Protein AF-A0A6A4QQ19-F1 (afdb_monomer)

Radius of gyration: 12.6 Å; Cα contacts (8 Å, |Δi|>4): 69; chains: 1; bounding box: 29×24×31 Å

Sequence (60 aa):
MAGQPRKMEKSFTGVFTLCLKLYPGKYEIKFIVDGEWKIHPYCPTVDNNGHVNNILLVRD

Organism: Lupinus albus (NCBI:txid3870)

Secondary structure (DSSP, 8-state):
-PPPP-PPEEPTTS-EE------SEEEEE-EEETTEEE--TTS-EEEETTEEEEEEEE--

Solvent-accessible surface area (backbone atoms only — not comparable to full-atom values): 4156 Å² total; per-residue (Å²): 130,85,76,83,88,76,87,60,48,72,46,96,89,69,52,70,47,77,90,76,95,72,72,65,44,81,42,79,44,73,45,74,57,96,87,38,84,44,66,64,90,89,50,57,68,48,76,57,95,86,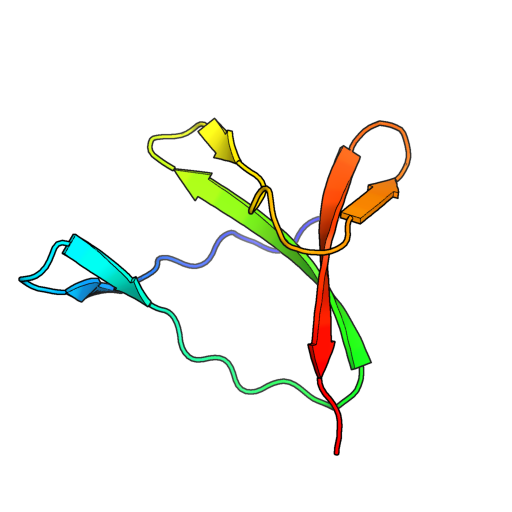48,72,30,26,57,46,78,42,73,128

InterPro domains:
  IPR013783 Immunoglobulin-like fold [G3DSA:2.60.40.10] (3-60)
  IPR014756 Immunoglobulin E-set [SSF81296] (7-59)
  IPR032640 AMP-activated protein kinase, glycogen-binding domain [PF16561] (8-59)

Foldseek 3Di:
DDDDDDAFDADPVRDTDDDDDDDFDKDWDWDQDPNDTDEDPPADWDDDPNDITGIDGDDD

Nearest PDB structures (foldseek):
  1z0n-assembly3_C  TM=9.182E-01  e=2.812E-03  Rattus norvegicus
  8bik-assembly2_E  TM=9.286E-01  e=4.403E-03  Homo sapiens
  4yef-assembly6_F  TM=8.956E-01  e=3.874E-03  Rattus norvegicus
  5ezv-assembly1_B  TM=8.988E-01  e=5.005E-03  Homo sapiens
  5iso-assembly2_D  TM=9.364E-01  e=2.184E-02  Homo sapiens

Mean predicted aligned error: 3.25 Å

pLDDT: mean 93.72, std 8.12, range [48.91, 98.12]

Structure (mmCIF, N/CA/C/O backbone):
data_AF-A0A6A4QQ19-F1
#
_entry.id   AF-A0A6A4QQ19-F1
#
loop_
_atom_site.group_PDB
_atom_site.id
_atom_site.type_symbol
_atom_site.label_atom_id
_atom_site.label_alt_id
_atom_site.label_comp_id
_atom_site.label_asym_id
_atom_site.label_entity_id
_atom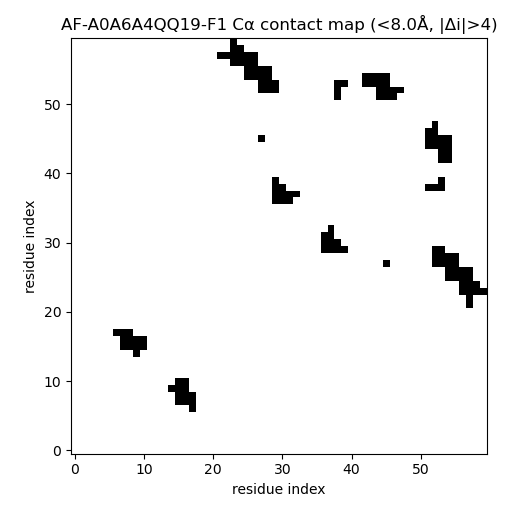_site.label_seq_id
_atom_site.pdbx_PDB_ins_code
_atom_site.Cartn_x
_atom_site.Cartn_y
_atom_site.Cartn_z
_atom_site.occupancy
_atom_site.B_iso_or_equiv
_atom_site.auth_seq_id
_atom_site.auth_comp_id
_atom_site.auth_asym_id
_atom_site.auth_atom_id
_atom_site.pdbx_PDB_model_num
ATOM 1 N N . MET A 1 1 ? 8.075 9.831 -10.592 1.00 48.91 1 MET A N 1
ATOM 2 C CA . MET A 1 1 ? 7.655 10.602 -9.400 1.00 48.91 1 MET A CA 1
ATOM 3 C C . MET A 1 1 ? 6.565 9.808 -8.707 1.00 48.91 1 MET A C 1
ATOM 5 O O . MET A 1 1 ? 5.579 9.494 -9.363 1.00 48.91 1 MET A O 1
ATOM 9 N N . ALA A 1 2 ? 6.753 9.419 -7.446 1.00 61.56 2 ALA A N 1
ATOM 10 C CA . ALA A 1 2 ? 5.676 8.792 -6.684 1.00 61.56 2 ALA A CA 1
ATOM 11 C C . ALA A 1 2 ? 4.549 9.816 -6.467 1.00 61.56 2 ALA A C 1
ATOM 13 O O . ALA A 1 2 ? 4.822 10.996 -6.239 1.00 61.56 2 ALA A O 1
ATOM 14 N N . GLY A 1 3 ? 3.293 9.381 -6.579 1.00 73.19 3 GLY A N 1
ATOM 15 C CA . GLY A 1 3 ? 2.148 10.229 -6.249 1.00 73.19 3 GLY A CA 1
ATOM 16 C C . GLY A 1 3 ? 2.127 10.588 -4.760 1.00 73.19 3 GLY A C 1
ATOM 17 O O . GLY A 1 3 ? 2.744 9.912 -3.937 1.00 73.19 3 GLY A O 1
ATOM 18 N N . GLN A 1 4 ? 1.401 11.648 -4.403 1.00 86.81 4 GLN A N 1
ATOM 19 C CA . GLN A 1 4 ? 1.231 12.043 -3.005 1.00 86.81 4 GLN A CA 1
ATOM 20 C C . GLN A 1 4 ? 0.531 10.928 -2.198 1.00 86.81 4 GLN A C 1
ATOM 22 O O . GLN A 1 4 ? -0.456 10.365 -2.691 1.00 86.81 4 GLN A O 1
ATOM 27 N N . PRO A 1 5 ? 1.003 10.596 -0.976 1.00 92.56 5 PRO A N 1
ATOM 28 C CA . PRO A 1 5 ? 0.359 9.589 -0.139 1.00 92.56 5 PRO A CA 1
ATOM 29 C C . PRO A 1 5 ? -1.093 9.959 0.173 1.00 92.56 5 PRO A C 1
ATOM 31 O O . PRO A 1 5 ? -1.419 11.116 0.443 1.00 92.56 5 PRO A O 1
ATOM 34 N N . ARG A 1 6 ? -1.970 8.950 0.153 1.00 94.44 6 ARG A N 1
ATOM 35 C CA . ARG A 1 6 ? -3.393 9.080 0.488 1.00 94.44 6 ARG A CA 1
ATOM 36 C C . ARG A 1 6 ? -3.638 8.479 1.866 1.00 94.44 6 ARG A C 1
ATOM 38 O O . ARG A 1 6 ? -3.229 7.351 2.128 1.00 94.44 6 ARG A O 1
ATOM 45 N N . LYS A 1 7 ? -4.300 9.236 2.743 1.00 96.44 7 LYS A N 1
ATOM 46 C CA . LYS A 1 7 ? -4.637 8.781 4.096 1.00 96.44 7 LYS A CA 1
ATOM 47 C C . LYS A 1 7 ? -5.692 7.673 4.028 1.00 96.44 7 LYS A C 1
ATOM 49 O O . LYS A 1 7 ? -6.683 7.819 3.321 1.00 96.44 7 LYS A O 1
ATOM 54 N N . MET A 1 8 ? -5.470 6.592 4.771 1.00 97.62 8 MET A N 1
ATOM 55 C CA . MET A 1 8 ? -6.432 5.501 4.942 1.00 97.62 8 MET A CA 1
ATOM 56 C C . MET A 1 8 ? -7.318 5.759 6.167 1.00 97.62 8 MET A C 1
ATOM 58 O O . MET A 1 8 ? -6.872 6.361 7.148 1.00 97.62 8 MET A O 1
ATOM 62 N N . GLU A 1 9 ? -8.559 5.285 6.125 1.00 97.94 9 GLU A N 1
ATOM 63 C CA . GLU A 1 9 ? -9.496 5.350 7.245 1.00 97.94 9 GLU A CA 1
ATOM 64 C C . GLU A 1 9 ? -9.284 4.159 8.180 1.00 97.94 9 GLU A C 1
ATOM 66 O O . GLU A 1 9 ? -9.205 3.017 7.729 1.00 97.94 9 GLU A O 1
ATOM 71 N N . LYS A 1 10 ? -9.186 4.423 9.487 1.00 97.62 10 LYS A N 1
ATOM 72 C CA . LYS A 1 10 ? -9.042 3.392 10.520 1.00 97.62 10 LYS A CA 1
ATOM 73 C C . LYS A 1 10 ? -10.421 3.008 11.058 1.00 97.62 10 LYS A C 1
ATOM 75 O O . LYS A 1 10 ? -11.141 3.871 11.556 1.00 97.62 10 LYS A O 1
ATOM 80 N N .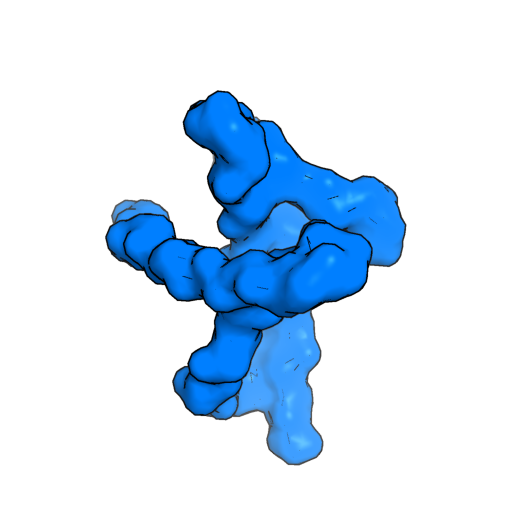 SER A 1 11 ? -10.767 1.726 11.006 1.00 97.44 11 SER A N 1
ATOM 81 C CA . SER A 1 11 ? -11.975 1.184 11.634 1.00 97.44 11 SER A CA 1
ATOM 82 C C . SER A 1 11 ? -11.820 1.051 13.155 1.00 97.44 11 SER A C 1
ATOM 84 O O . SER A 1 11 ? -10.707 1.060 13.692 1.00 97.44 11 SER A O 1
ATOM 86 N N . PHE A 1 12 ? -12.934 0.831 13.863 1.00 97.12 12 PHE A N 1
ATOM 87 C CA . PHE A 1 12 ? -12.905 0.544 15.305 1.00 97.12 12 PHE A CA 1
ATOM 88 C C . PHE A 1 12 ? -12.118 -0.738 15.638 1.00 97.12 12 PHE A C 1
ATOM 90 O O . PHE A 1 12 ? -11.523 -0.833 16.707 1.00 97.12 12 PHE A O 1
ATOM 97 N N . THR A 1 13 ? -12.081 -1.706 14.714 1.00 97.44 13 THR A N 1
ATOM 98 C CA . THR A 1 13 ? -11.326 -2.964 14.850 1.00 97.44 13 THR A CA 1
ATOM 99 C C . THR A 1 13 ? -9.838 -2.814 14.533 1.00 97.44 13 THR A C 1
ATOM 101 O O . THR A 1 13 ? -9.099 -3.790 14.602 1.00 97.44 13 THR A O 1
ATOM 104 N N . GLY A 1 14 ? -9.379 -1.609 14.177 1.00 95.06 14 GLY A N 1
ATOM 105 C CA . GLY A 1 14 ? -7.980 -1.348 13.844 1.00 95.06 14 GLY A CA 1
ATOM 106 C C . GLY A 1 14 ? -7.589 -1.697 12.407 1.00 95.06 14 GLY A C 1
ATOM 107 O O . GLY A 1 14 ? -6.405 -1.660 12.084 1.00 95.06 14 GLY A O 1
ATOM 108 N N . VAL A 1 15 ? -8.555 -1.991 11.533 1.00 96.44 15 VAL A N 1
ATOM 109 C CA . VAL A 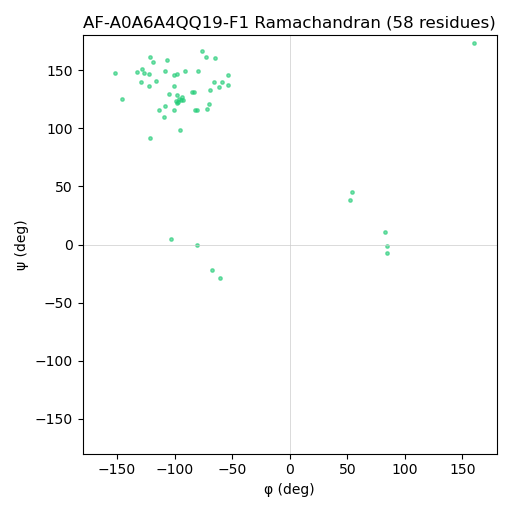1 15 ? -8.311 -2.220 10.103 1.00 96.44 15 VAL A CA 1
ATOM 110 C C . VAL A 1 15 ? -8.249 -0.877 9.379 1.00 96.44 15 VAL A C 1
ATOM 112 O O . VAL A 1 15 ? -9.138 -0.042 9.532 1.00 96.44 15 VAL A O 1
ATOM 115 N N . PHE A 1 16 ? -7.215 -0.672 8.564 1.00 97.12 16 PHE A N 1
ATOM 116 C CA . PHE A 1 16 ? -7.072 0.521 7.732 1.00 97.12 16 PHE A CA 1
ATOM 117 C C . PHE A 1 16 ? -7.559 0.234 6.312 1.00 97.12 16 PHE A C 1
ATOM 119 O O . PHE A 1 16 ? -7.116 -0.733 5.697 1.00 97.12 16 PHE A O 1
ATOM 126 N N . THR A 1 17 ? -8.443 1.078 5.776 1.00 96.81 17 THR A N 1
ATOM 127 C CA . THR A 1 17 ? -9.042 0.893 4.442 1.00 96.81 17 THR A CA 1
ATOM 128 C C . THR A 1 17 ? -8.998 2.181 3.620 1.00 96.81 17 THR A C 1
ATOM 130 O O . THR A 1 17 ? -9.069 3.284 4.158 1.00 96.81 17 THR A O 1
ATOM 133 N N . LEU A 1 18 ? -8.877 2.045 2.298 1.00 95.56 1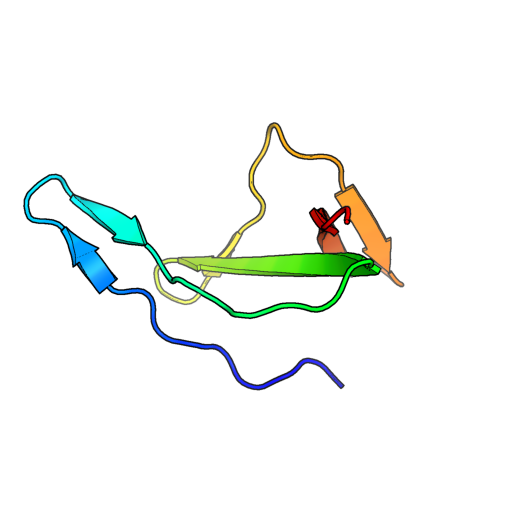8 LEU A N 1
ATOM 134 C CA . LEU A 1 18 ? -9.054 3.130 1.333 1.00 95.56 18 LEU A CA 1
ATOM 135 C C . LEU A 1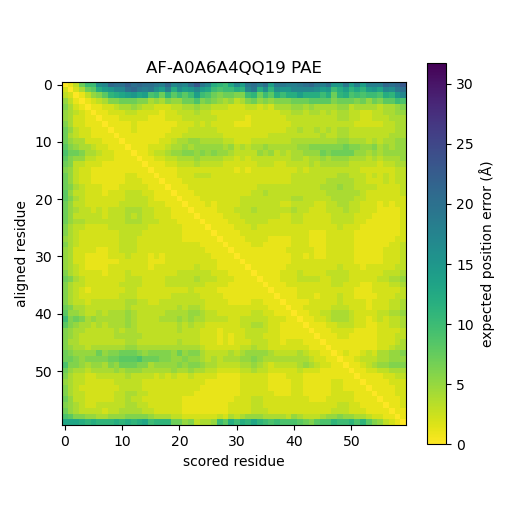 18 ? -9.682 2.567 0.054 1.00 95.56 18 LEU A C 1
ATOM 137 O O . LEU A 1 18 ? -9.132 1.647 -0.549 1.00 95.56 18 LEU A O 1
ATOM 141 N N . CYS A 1 19 ? -10.800 3.145 -0.381 1.00 95.00 19 CYS A N 1
ATOM 142 C CA . CYS A 1 19 ? -11.474 2.761 -1.620 1.00 95.00 19 CYS A CA 1
ATOM 143 C C . CYS A 1 19 ? -11.061 3.695 -2.762 1.00 95.00 19 CYS A C 1
ATOM 145 O O . CYS A 1 19 ? -11.249 4.909 -2.675 1.00 95.00 19 CYS A O 1
ATOM 147 N N . LEU A 1 20 ? -10.519 3.137 -3.848 1.00 93.00 20 LEU A N 1
ATOM 148 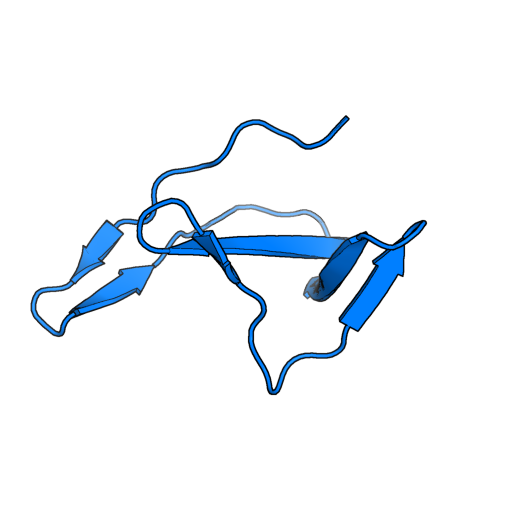C CA . LEU A 1 20 ? -10.080 3.888 -5.024 1.00 93.00 20 LEU A CA 1
ATOM 149 C C . LEU A 1 20 ? -10.808 3.399 -6.278 1.00 93.00 20 LEU A C 1
ATOM 151 O O . LEU A 1 20 ? -10.907 2.198 -6.507 1.00 93.00 20 LEU A O 1
ATOM 155 N N . LYS A 1 21 ? -11.261 4.335 -7.119 1.00 94.69 21 LYS A N 1
ATOM 156 C CA . LYS A 1 21 ? -11.670 4.028 -8.495 1.00 94.69 21 LYS A CA 1
ATOM 157 C C . LYS A 1 21 ? -10.419 3.981 -9.365 1.00 94.69 21 LYS A C 1
ATOM 159 O O . LYS A 1 21 ? -9.733 4.995 -9.498 1.00 94.69 21 LYS A O 1
ATOM 164 N N . LEU A 1 22 ? -10.121 2.810 -9.910 1.00 94.88 22 LEU A N 1
ATOM 165 C CA . LEU A 1 22 ? -8.974 2.561 -10.777 1.00 94.88 22 LEU A CA 1
ATOM 166 C C . LEU A 1 22 ? -9.475 2.018 -12.111 1.00 94.88 22 LEU A C 1
ATOM 168 O O . LEU A 1 22 ? -10.471 1.299 -12.152 1.00 94.88 22 LEU A O 1
ATOM 172 N N . TYR A 1 23 ? -8.777 2.367 -13.185 1.00 96.88 23 TYR A N 1
ATOM 173 C CA . TYR A 1 23 ? -8.937 1.661 -14.448 1.00 96.88 23 TYR A CA 1
ATOM 174 C C . TYR A 1 23 ? -8.279 0.272 -14.344 1.00 96.88 23 TYR A C 1
ATOM 176 O O . TYR A 1 23 ? -7.441 0.054 -13.463 1.00 96.88 23 TYR A O 1
ATOM 184 N N . PRO A 1 24 ? -8.627 -0.674 -15.226 1.00 98.12 24 PRO A N 1
ATOM 185 C CA . PRO A 1 24 ? -7.866 -1.906 -15.381 1.00 98.12 24 PRO A CA 1
ATOM 186 C C . PRO A 1 24 ? -6.387 -1.600 -15.629 1.00 98.12 24 PRO A C 1
ATOM 188 O O . PRO A 1 24 ? -6.037 -0.688 -16.382 1.00 98.12 24 PRO A O 1
ATOM 191 N N . GLY A 1 25 ? -5.504 -2.353 -14.981 1.00 97.38 25 GLY A N 1
ATOM 192 C CA . GLY A 1 25 ? -4.071 -2.126 -15.087 1.00 97.38 25 GLY A CA 1
ATOM 193 C C . GLY A 1 25 ? -3.250 -2.736 -13.961 1.00 97.38 25 GLY A C 1
ATOM 194 O O . GLY A 1 25 ? -3.762 -3.268 -12.972 1.00 97.38 25 GLY A O 1
ATOM 195 N N . LYS A 1 26 ? -1.930 -2.645 -14.130 1.00 96.12 26 LYS A N 1
ATOM 196 C CA . LYS A 1 26 ? -0.937 -3.027 -13.127 1.00 96.12 26 LYS A CA 1
ATOM 197 C C . LYS A 1 26 ? -0.477 -1.777 -12.382 1.00 96.12 26 LYS A C 1
ATOM 199 O O . LYS A 1 26 ? 0.067 -0.861 -12.992 1.00 96.12 26 LYS A O 1
ATOM 204 N N . TYR A 1 27 ? -0.650 -1.776 -11.068 1.00 94.75 27 TYR A N 1
ATOM 205 C CA . TYR A 1 27 ? -0.271 -0.682 -10.184 1.00 94.75 27 TYR A CA 1
ATOM 206 C C . TYR A 1 27 ? 0.813 -1.132 -9.210 1.00 94.75 27 TYR A C 1
ATOM 208 O O . TYR A 1 27 ? 0.764 -2.242 -8.680 1.00 94.75 27 TYR A O 1
ATOM 216 N N . GLU A 1 28 ? 1.773 -0.252 -8.945 1.00 95.38 28 GLU A N 1
ATOM 217 C CA . GLU A 1 28 ? 2.716 -0.411 -7.842 1.00 95.38 28 GLU A CA 1
ATOM 218 C C . GLU A 1 28 ? 2.181 0.326 -6.618 1.00 95.38 28 GLU A C 1
ATOM 220 O O . GLU A 1 28 ? 1.842 1.509 -6.693 1.00 95.38 28 GLU A O 1
ATOM 225 N N . ILE A 1 29 ? 2.094 -0.375 -5.490 1.00 95.06 29 ILE A N 1
ATOM 226 C CA . ILE A 1 29 ? 1.611 0.179 -4.227 1.00 95.06 29 ILE A CA 1
ATOM 227 C C . ILE A 1 29 ? 2.607 -0.093 -3.103 1.00 95.06 29 ILE A C 1
ATOM 229 O O . ILE A 1 29 ? 3.341 -1.083 -3.106 1.00 95.06 29 ILE A O 1
ATOM 233 N N . LYS A 1 30 ? 2.614 0.798 -2.117 1.00 95.81 30 LYS A N 1
ATOM 234 C CA . LYS A 1 30 ? 3.400 0.671 -0.894 1.00 95.81 30 LYS A CA 1
ATOM 235 C C . LYS A 1 30 ? 2.6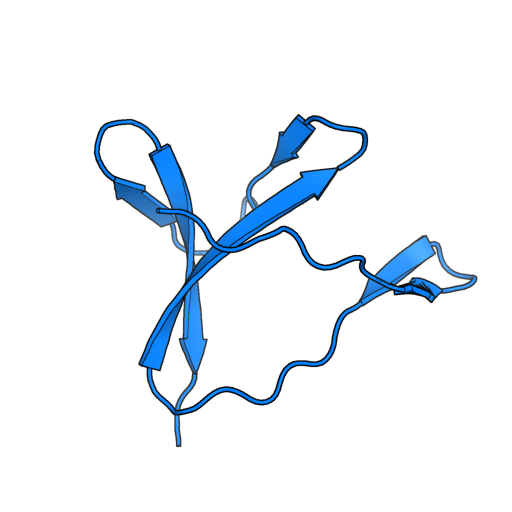93 1.418 0.229 1.00 95.81 30 LYS A C 1
ATOM 237 O O . LYS A 1 30 ? 2.040 2.430 -0.023 1.00 95.81 30 LYS A O 1
ATOM 242 N N . PHE A 1 31 ? 2.819 0.920 1.451 1.00 96.31 31 PHE A N 1
ATOM 243 C CA . PHE A 1 31 ? 2.161 1.493 2.619 1.00 96.31 31 PHE A CA 1
ATOM 244 C C . PHE A 1 31 ? 3.143 2.343 3.416 1.00 96.31 31 PHE A C 1
ATOM 246 O O . PHE A 1 31 ? 4.327 2.021 3.492 1.00 96.31 31 PHE A O 1
ATOM 253 N N . ILE A 1 32 ? 2.643 3.417 4.021 1.00 96.31 32 ILE A N 1
ATOM 254 C CA . ILE A 1 32 ? 3.365 4.168 5.047 1.00 96.31 32 ILE A CA 1
ATOM 255 C C . ILE A 1 32 ? 2.656 3.872 6.363 1.00 96.31 32 ILE A C 1
ATOM 257 O O . ILE A 1 32 ? 1.517 4.297 6.555 1.00 96.31 32 ILE A O 1
ATOM 261 N N . VAL A 1 33 ? 3.311 3.117 7.239 1.00 96.50 33 VAL A N 1
ATOM 262 C CA . VAL A 1 33 ? 2.803 2.754 8.565 1.00 96.50 33 VAL A CA 1
ATOM 263 C C . VAL A 1 33 ? 3.704 3.433 9.579 1.00 96.50 33 VAL A C 1
ATOM 265 O O . VAL A 1 33 ? 4.901 3.169 9.601 1.00 96.50 33 VAL A O 1
ATOM 268 N N . ASP A 1 34 ? 3.141 4.363 10.350 1.00 96.12 34 ASP A N 1
ATOM 269 C CA . ASP A 1 34 ? 3.867 5.125 11.376 1.00 96.12 34 ASP A CA 1
ATOM 270 C C . ASP A 1 34 ? 5.147 5.810 10.854 1.00 96.12 34 ASP A C 1
ATOM 272 O O . ASP A 1 34 ? 6.174 5.870 11.519 1.00 96.12 34 ASP A O 1
ATOM 276 N N . GLY A 1 35 ? 5.082 6.340 9.627 1.00 95.56 35 GLY A N 1
ATOM 277 C CA . GLY A 1 35 ? 6.201 7.021 8.963 1.00 95.56 35 GLY A CA 1
ATOM 278 C C . GLY A 1 35 ? 7.174 6.089 8.237 1.00 95.56 35 GLY A C 1
ATOM 279 O O . GLY A 1 35 ? 8.024 6.564 7.487 1.00 95.56 35 GLY A O 1
ATOM 280 N N . GLU A 1 36 ? 7.017 4.774 8.380 1.00 96.31 36 GLU A N 1
ATOM 281 C CA . GLU A 1 36 ? 7.873 3.787 7.735 1.00 96.31 36 GLU A CA 1
ATOM 282 C C . GLU A 1 36 ? 7.226 3.185 6.489 1.00 96.31 36 GLU A C 1
ATOM 284 O O . GLU A 1 36 ? 6.060 2.784 6.475 1.00 96.31 36 GLU A O 1
ATOM 289 N N . TRP A 1 37 ? 8.025 3.053 5.436 1.00 95.56 37 TRP A N 1
ATOM 290 C CA . TRP A 1 37 ? 7.640 2.345 4.226 1.00 95.56 37 TRP A CA 1
ATOM 291 C C . TRP A 1 37 ? 7.543 0.837 4.484 1.00 95.56 37 TRP A C 1
ATOM 293 O O . TRP A 1 37 ? 8.526 0.195 4.852 1.00 95.56 37 TRP A O 1
ATOM 303 N N . LYS A 1 38 ? 6.365 0.257 4.248 1.00 96.75 38 LYS A N 1
ATOM 304 C CA . LYS A 1 38 ? 6.079 -1.171 4.424 1.00 96.75 38 LYS A CA 1
ATOM 305 C C . LYS A 1 38 ? 5.493 -1.780 3.154 1.00 96.75 38 LYS A C 1
ATOM 307 O O . LYS A 1 38 ? 4.746 -1.138 2.412 1.00 96.75 38 LYS A O 1
ATOM 312 N N . ILE A 1 39 ? 5.817 -3.052 2.945 1.00 96.81 39 ILE A N 1
ATOM 313 C CA . ILE A 1 39 ? 5.221 -3.910 1.920 1.00 96.81 39 ILE A CA 1
ATOM 314 C C . ILE A 1 39 ? 4.319 -4.948 2.587 1.00 96.81 39 ILE A C 1
ATOM 316 O O . ILE A 1 39 ? 4.587 -5.393 3.702 1.00 96.81 39 ILE A O 1
ATOM 320 N N . HIS A 1 40 ? 3.266 -5.359 1.894 1.00 94.69 40 HIS A N 1
ATOM 321 C CA . HIS A 1 40 ? 2.483 -6.521 2.271 1.00 94.69 40 HIS A CA 1
ATOM 322 C C . HIS A 1 40 ? 3.305 -7.791 1.975 1.00 94.69 40 HIS A C 1
ATOM 324 O O . HIS A 1 40 ? 3.608 -8.043 0.804 1.00 94.69 40 HIS A O 1
ATOM 330 N N . PRO A 1 41 ? 3.667 -8.600 2.988 1.00 94.62 41 PRO A N 1
ATOM 331 C CA . PRO A 1 41 ? 4.645 -9.683 2.839 1.00 94.62 41 PRO A CA 1
ATOM 332 C C . PRO A 1 41 ? 4.161 -10.838 1.953 1.00 94.62 41 PRO A C 1
ATOM 334 O O . PRO A 1 41 ? 4.976 -11.571 1.406 1.00 94.62 41 PRO A O 1
ATOM 337 N N . TYR A 1 42 ? 2.845 -10.988 1.784 1.00 94.75 42 TYR A N 1
ATOM 338 C CA . TYR A 1 42 ? 2.247 -12.069 0.989 1.00 94.75 42 TYR A CA 1
ATOM 339 C C . TYR A 1 42 ? 1.746 -11.625 -0.393 1.00 94.75 42 TYR A C 1
ATOM 341 O O . TYR A 1 42 ? 1.121 -12.413 -1.098 1.00 94.75 42 TYR A O 1
ATOM 349 N N . CYS A 1 43 ? 1.970 -10.366 -0.784 1.00 94.00 43 CYS A N 1
ATOM 350 C CA . CYS A 1 43 ? 1.600 -9.888 -2.118 1.00 94.00 43 CYS A CA 1
ATOM 351 C C . CYS A 1 43 ? 2.817 -9.923 -3.052 1.00 94.00 43 CYS A C 1
ATOM 353 O O . CYS A 1 43 ? 3.923 -9.634 -2.591 1.00 94.00 43 CYS A O 1
ATOM 355 N N . PRO A 1 44 ? 2.631 -10.187 -4.360 1.00 97.19 44 PRO A N 1
ATOM 356 C CA . PRO A 1 44 ? 3.715 -10.094 -5.332 1.00 97.19 44 PRO A CA 1
ATOM 357 C C . PRO A 1 44 ? 4.406 -8.732 -5.271 1.00 97.19 44 PRO A C 1
ATOM 359 O O . PRO A 1 44 ? 3.755 -7.711 -5.025 1.00 97.19 44 PRO A O 1
ATOM 362 N N . THR A 1 45 ? 5.712 -8.713 -5.518 1.00 97.62 45 THR A N 1
ATOM 363 C CA . THR A 1 45 ? 6.527 -7.498 -5.500 1.00 97.62 45 THR A CA 1
ATOM 364 C C . THR A 1 45 ? 7.210 -7.247 -6.840 1.00 97.62 45 THR A C 1
ATOM 366 O O . THR A 1 45 ? 7.333 -8.137 -7.682 1.00 97.62 45 THR A O 1
ATOM 369 N N . VAL A 1 46 ? 7.635 -6.005 -7.045 1.00 97.19 46 VAL A N 1
ATO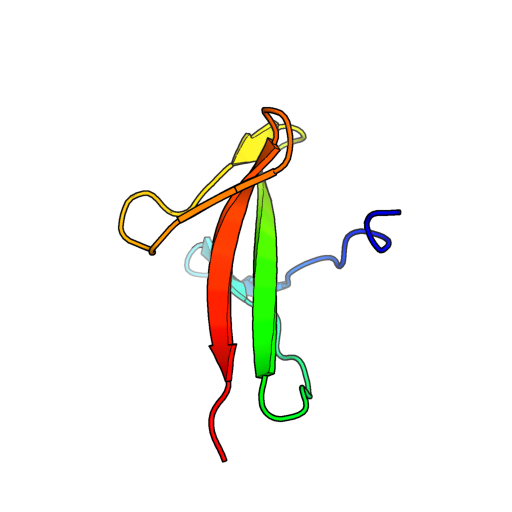M 370 C CA . VAL A 1 46 ? 8.554 -5.592 -8.107 1.00 97.19 46 VAL A CA 1
ATOM 371 C C . VAL A 1 46 ? 9.677 -4.777 -7.477 1.00 97.19 46 VAL A C 1
ATOM 373 O O . VAL A 1 46 ? 9.422 -3.991 -6.563 1.00 97.19 46 VAL A O 1
ATOM 376 N N . ASP A 1 47 ? 10.907 -4.982 -7.943 1.00 96.50 47 ASP A N 1
ATOM 377 C CA . ASP A 1 47 ? 12.033 -4.106 -7.633 1.00 96.50 47 ASP A CA 1
ATOM 378 C C . ASP A 1 47 ? 12.170 -3.073 -8.752 1.00 96.50 47 ASP A C 1
ATOM 380 O O . ASP A 1 47 ? 12.268 -3.426 -9.929 1.00 96.50 47 ASP A O 1
ATOM 384 N N . ASN A 1 48 ? 12.136 -1.799 -8.375 1.00 90.44 48 ASN A N 1
ATOM 385 C CA . ASN A 1 48 ? 12.376 -0.687 -9.275 1.00 90.44 48 ASN A CA 1
ATOM 386 C C . ASN A 1 48 ? 13.565 0.121 -8.750 1.00 90.44 48 ASN A C 1
ATOM 388 O O . ASN A 1 48 ? 13.404 1.003 -7.904 1.00 90.44 48 ASN A O 1
ATOM 392 N N . ASN A 1 49 ? 14.765 -0.226 -9.215 1.00 92.94 49 ASN A N 1
ATOM 393 C CA . ASN A 1 49 ? 16.025 0.415 -8.836 1.00 92.94 49 ASN A CA 1
ATOM 394 C C . ASN A 1 49 ? 16.247 0.452 -7.309 1.00 92.94 49 ASN A C 1
ATOM 396 O O . ASN A 1 49 ? 16.618 1.482 -6.748 1.00 92.94 49 ASN A O 1
ATOM 400 N N . GLY A 1 50 ? 15.996 -0.666 -6.626 1.00 92.25 50 GLY A N 1
ATOM 401 C CA . GLY A 1 50 ? 16.117 -0.792 -5.171 1.00 92.25 50 GLY A CA 1
ATOM 402 C C . GLY A 1 50 ? 14.876 -0.339 -4.398 1.00 92.25 50 GLY A C 1
ATOM 403 O O . GLY A 1 50 ? 14.830 -0.440 -3.170 1.00 92.25 50 GLY A O 1
ATOM 404 N N . HIS A 1 51 ? 13.832 0.133 -5.084 1.00 91.75 51 HIS A N 1
ATOM 405 C CA . HIS A 1 51 ? 12.533 0.396 -4.478 1.00 91.75 51 HIS A CA 1
ATOM 406 C C . HIS A 1 51 ? 11.602 -0.804 -4.666 1.00 91.75 51 HIS A C 1
ATOM 408 O O . HIS A 1 51 ? 10.956 -0.953 -5.699 1.00 91.75 51 HIS A O 1
ATOM 414 N N . VAL A 1 52 ? 11.493 -1.640 -3.631 1.00 95.88 52 VAL A N 1
ATOM 415 C CA . VAL A 1 52 ? 10.604 -2.814 -3.644 1.00 95.88 52 VAL A CA 1
ATOM 416 C C . VAL A 1 52 ? 9.167 -2.401 -3.347 1.00 95.88 52 VAL A C 1
ATOM 418 O O . VAL A 1 52 ? 8.904 -1.942 -2.240 1.00 95.88 52 VAL A O 1
ATOM 421 N N . ASN A 1 53 ? 8.239 -2.570 -4.286 1.00 97.00 53 ASN A N 1
ATOM 422 C CA . ASN A 1 53 ? 6.814 -2.237 -4.132 1.00 97.00 53 ASN A CA 1
ATOM 423 C C . ASN A 1 53 ? 5.944 -3.491 -4.296 1.00 97.00 53 ASN A C 1
ATOM 425 O O . ASN A 1 53 ? 6.363 -4.444 -4.948 1.00 97.00 53 ASN A O 1
ATOM 429 N N . ASN A 1 54 ? 4.726 -3.500 -3.749 1.00 97.69 54 ASN A N 1
ATOM 430 C CA . ASN A 1 54 ? 3.752 -4.546 -4.067 1.00 97.69 54 ASN A CA 1
ATOM 431 C C . ASN A 1 54 ? 3.072 -4.270 -5.412 1.00 97.69 54 ASN A C 1
ATOM 433 O O . ASN A 1 54 ? 2.854 -3.118 -5.783 1.00 97.69 54 ASN A O 1
ATOM 437 N N . ILE A 1 55 ? 2.685 -5.333 -6.115 1.00 97.25 55 ILE A N 1
ATOM 438 C CA . ILE A 1 55 ? 1.899 -5.264 -7.348 1.00 97.25 55 ILE A CA 1
ATOM 439 C C . ILE A 1 55 ? 0.418 -5.460 -7.014 1.00 97.25 55 ILE A C 1
ATOM 441 O O . ILE A 1 55 ? 0.029 -6.487 -6.458 1.00 97.25 55 ILE A O 1
ATOM 445 N N . LEU A 1 56 ? -0.412 -4.507 -7.431 1.00 95.44 56 LEU A N 1
ATOM 446 C CA . LEU A 1 56 ? -1.866 -4.616 -7.462 1.00 95.44 56 LEU A CA 1
ATOM 447 C C . LEU A 1 56 ? -2.328 -4.724 -8.919 1.00 95.44 56 LEU A C 1
ATOM 449 O O . LEU A 1 56 ? -2.090 -3.818 -9.717 1.00 95.44 56 LEU A O 1
ATOM 453 N N . LEU A 1 57 ? -2.989 -5.827 -9.266 1.00 96.12 57 LEU A N 1
ATOM 454 C CA . LEU A 1 57 ? -3.581 -6.022 -10.588 1.00 96.12 57 LEU A CA 1
ATOM 455 C C . LEU A 1 57 ? -5.087 -5.754 -10.519 1.00 96.12 57 LEU A C 1
ATOM 457 O O . LEU A 1 57 ? -5.810 -6.488 -9.850 1.00 96.12 57 LEU A O 1
ATOM 461 N N . VAL A 1 58 ? -5.545 -4.729 -11.232 1.00 96.69 58 VAL A N 1
ATOM 462 C CA . VAL A 1 58 ? -6.967 -4.432 -11.435 1.00 96.69 58 VAL A CA 1
ATOM 463 C C . VAL A 1 58 ? -7.356 -4.992 -12.798 1.00 96.69 58 VAL A C 1
ATOM 465 O O . VAL A 1 58 ? -6.711 -4.681 -13.799 1.00 96.69 58 VAL A O 1
ATOM 468 N N . ARG A 1 59 ? -8.368 -5.856 -12.825 1.00 93.88 59 ARG A N 1
ATOM 469 C CA . ARG A 1 59 ? -8.919 -6.454 -14.048 1.00 93.88 59 ARG A CA 1
ATOM 470 C C . ARG A 1 59 ? -10.280 -5.825 -14.351 1.00 93.88 59 ARG A C 1
ATOM 472 O O . ARG A 1 59 ? -10.875 -5.248 -13.440 1.00 93.88 59 ARG A O 1
ATOM 479 N N . ASP A 1 60 ? -10.701 -5.922 -15.609 1.00 85.69 60 ASP A N 1
ATOM 480 C CA . ASP A 1 60 ? -12.061 -5.596 -16.062 1.00 85.69 60 ASP A CA 1
ATOM 481 C C . ASP A 1 60 ? -13.135 -6.445 -15.363 1.00 85.69 60 ASP A C 1
ATOM 483 O O . ASP A 1 60 ? -12.843 -7.628 -15.050 1.00 85.69 60 ASP A O 1
#